Protein AF-W1W8P6-F1 (afdb_monomer)

Secondary structure (DSSP, 8-state):
-HHHHHHHHHHHHHHHHTT-SEEEEEEEEEEEE-TTT-EEEEEEEEEEE--

pLDDT: mean 90.19, std 9.71, range [55.81, 97.62]

Foldseek 3Di:
DPQVVVQVVVVVVVLVVVVFPDWPPKDWDWDFDDDPPGDIHIHIDTDGHHD

Structure (mmCIF, N/CA/C/O backbone):
data_AF-W1W8P6-F1
#
_entry.id   AF-W1W8P6-F1
#
loop_
_atom_site.group_PD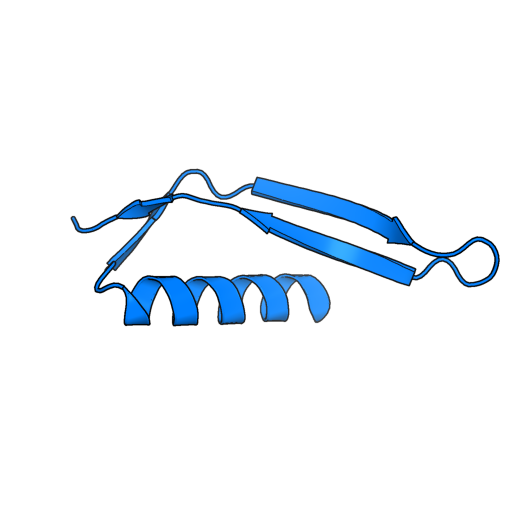B
_atom_site.id
_atom_site.type_symbol
_atom_site.label_atom_id
_atom_site.label_alt_id
_atom_site.label_comp_id
_atom_site.label_asym_id
_atom_site.label_entity_id
_atom_site.label_seq_id
_atom_site.pdbx_PDB_ins_code
_atom_site.Cartn_x
_atom_site.Cartn_y
_atom_site.Cartn_z
_atom_site.occupancy
_atom_site.B_iso_or_equiv
_atom_site.auth_seq_id
_atom_site.auth_comp_id
_atom_site.auth_asym_id
_atom_site.auth_atom_id
_atom_site.pdbx_PDB_model_num
ATOM 1 N N . MET A 1 1 ? 15.887 -6.186 -5.126 1.00 55.81 1 MET A N 1
ATOM 2 C CA . MET A 1 1 ? 14.567 -6.018 -4.462 1.00 55.81 1 MET A CA 1
ATOM 3 C C . MET A 1 1 ? 14.616 -5.059 -3.252 1.00 55.81 1 MET A C 1
ATOM 5 O O . MET A 1 1 ? 13.826 -5.204 -2.329 1.00 55.81 1 MET A O 1
ATOM 9 N N . SER A 1 2 ? 15.495 -4.049 -3.232 1.00 82.81 2 SER A N 1
ATOM 10 C CA . SER A 1 2 ? 15.732 -3.192 -2.051 1.00 82.81 2 SER A CA 1
ATOM 11 C C . SER A 1 2 ? 14.808 -1.969 -1.962 1.00 82.81 2 SER A C 1
ATOM 13 O O . SER A 1 2 ? 14.271 -1.702 -0.892 1.00 82.81 2 SER A O 1
ATOM 15 N N . ALA A 1 3 ? 14.552 -1.269 -3.074 1.00 87.38 3 ALA A N 1
ATOM 16 C CA . ALA A 1 3 ? 13.804 -0.002 -3.074 1.00 87.38 3 ALA A CA 1
ATOM 17 C C . ALA A 1 3 ? 12.357 -0.130 -2.561 1.00 87.38 3 ALA A C 1
ATOM 19 O O . ALA A 1 3 ? 11.910 0.670 -1.747 1.00 87.38 3 ALA A O 1
ATOM 20 N N . ARG A 1 4 ? 11.637 -1.185 -2.969 1.00 90.44 4 ARG A N 1
ATOM 21 C CA . ARG A 1 4 ? 10.266 -1.442 -2.491 1.00 90.44 4 ARG A CA 1
ATOM 22 C C . ARG A 1 4 ? 10.222 -1.693 -0.983 1.00 90.44 4 ARG A C 1
ATOM 24 O O . ARG A 1 4 ? 9.317 -1.215 -0.309 1.00 90.44 4 ARG A O 1
ATOM 31 N N . LYS A 1 5 ? 11.179 -2.471 -0.471 1.00 92.88 5 LYS A N 1
ATOM 32 C CA . LYS A 1 5 ? 11.263 -2.784 0.956 1.00 92.88 5 LYS A CA 1
ATOM 33 C C . LYS A 1 5 ? 11.605 -1.533 1.763 1.00 92.88 5 LYS A C 1
ATOM 35 O O . LYS A 1 5 ? 10.921 -1.266 2.737 1.00 92.88 5 LYS A O 1
ATOM 40 N N . ALA A 1 6 ? 12.564 -0.733 1.299 1.00 93.56 6 ALA A N 1
ATOM 41 C CA . ALA A 1 6 ? 12.901 0.542 1.925 1.00 93.56 6 ALA A CA 1
ATOM 42 C C . ALA A 1 6 ? 11.692 1.493 1.995 1.00 93.56 6 ALA A C 1
ATOM 44 O O . ALA A 1 6 ? 11.412 2.041 3.056 1.00 93.56 6 ALA A O 1
ATOM 45 N N . ALA A 1 7 ? 10.926 1.619 0.905 1.00 94.12 7 ALA A N 1
ATOM 46 C CA . ALA A 1 7 ? 9.726 2.457 0.871 1.00 94.12 7 ALA A CA 1
ATOM 47 C C . ALA A 1 7 ? 8.646 1.982 1.867 1.00 94.12 7 ALA A C 1
ATOM 49 O O . ALA A 1 7 ? 8.066 2.787 2.596 1.00 94.12 7 ALA A O 1
ATOM 50 N N . LEU A 1 8 ? 8.415 0.666 1.951 1.00 94.81 8 LEU A N 1
ATOM 51 C CA . LEU A 1 8 ? 7.502 0.072 2.933 1.00 94.81 8 LEU A CA 1
ATOM 52 C C . LEU A 1 8 ? 7.973 0.272 4.376 1.00 94.81 8 LEU A C 1
ATOM 54 O O . LEU A 1 8 ? 7.160 0.599 5.241 1.00 94.81 8 LEU A O 1
ATOM 58 N N . ASP A 1 9 ? 9.264 0.068 4.634 1.00 95.25 9 ASP A N 1
ATOM 59 C CA . ASP A 1 9 ? 9.854 0.192 5.965 1.00 95.25 9 ASP A CA 1
ATOM 60 C C . ASP A 1 9 ? 9.759 1.660 6.444 1.00 95.25 9 ASP A C 1
ATOM 62 O O . ASP A 1 9 ? 9.327 1.913 7.571 1.00 95.25 9 ASP A O 1
ATOM 66 N N . GLU A 1 10 ? 10.029 2.639 5.570 1.00 95.44 10 GLU A N 1
ATOM 67 C CA . GLU A 1 10 ? 9.807 4.065 5.860 1.00 95.44 10 GLU A CA 1
ATOM 68 C C . GLU A 1 10 ? 8.335 4.396 6.132 1.00 95.44 10 GLU A C 1
ATOM 70 O O . GLU A 1 10 ? 8.021 5.076 7.112 1.00 95.44 10 GLU A O 1
ATOM 75 N N . MET A 1 11 ? 7.420 3.931 5.278 1.00 96.25 11 MET A N 1
ATOM 76 C CA . MET A 1 11 ? 5.988 4.187 5.439 1.00 96.25 11 MET A CA 1
ATOM 77 C C . MET A 1 11 ? 5.464 3.600 6.757 1.00 96.25 11 MET A C 1
ATOM 79 O O . MET A 1 11 ? 4.707 4.260 7.470 1.00 96.25 11 MET A O 1
ATOM 83 N N . SER A 1 12 ? 5.924 2.402 7.120 1.00 96.12 12 SER A N 1
ATOM 84 C CA . SER A 1 12 ? 5.561 1.727 8.370 1.00 96.12 12 SER A CA 1
ATOM 85 C C . SER A 1 12 ? 6.082 2.482 9.591 1.00 96.12 12 SER A C 1
ATOM 87 O O . SER A 1 12 ? 5.335 2.699 10.545 1.00 96.12 12 SER A O 1
ATOM 89 N N . GLN A 1 13 ? 7.333 2.956 9.556 1.00 97.19 13 GLN A N 1
ATOM 90 C CA . GLN A 1 13 ? 7.881 3.789 10.630 1.00 97.19 13 GLN A CA 1
ATOM 91 C C . GLN A 1 13 ? 7.099 5.094 10.804 1.00 97.19 13 GLN A C 1
ATOM 93 O O . GLN A 1 13 ? 6.854 5.516 11.934 1.00 97.19 13 GLN A O 1
ATOM 98 N N . ARG A 1 14 ? 6.696 5.742 9.704 1.00 96.38 14 ARG A N 1
ATOM 99 C CA . ARG A 1 14 ? 5.882 6.966 9.755 1.00 96.38 14 ARG A CA 1
ATOM 100 C C . ARG A 1 14 ? 4.499 6.692 10.344 1.00 96.38 14 ARG A C 1
ATOM 102 O O . ARG A 1 14 ? 4.094 7.408 11.252 1.00 96.38 14 ARG A O 1
ATOM 109 N N . ALA A 1 15 ? 3.819 5.638 9.897 1.00 97.12 15 ALA A N 1
ATOM 110 C CA . ALA A 1 15 ? 2.511 5.253 10.428 1.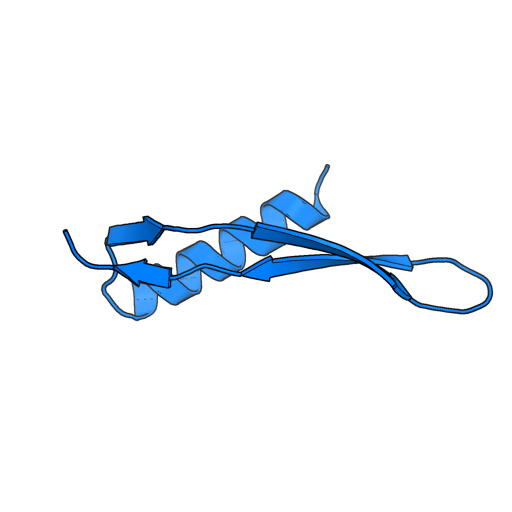00 97.12 15 ALA A CA 1
ATOM 111 C C . ALA A 1 15 ? 2.578 4.909 11.927 1.00 97.12 15 ALA A C 1
ATOM 113 O O . ALA A 1 15 ? 1.762 5.394 12.707 1.00 97.12 15 ALA A O 1
ATOM 114 N N . SER A 1 16 ? 3.603 4.165 12.353 1.00 96.19 16 SER A N 1
ATOM 115 C CA . SER A 1 16 ? 3.817 3.842 13.769 1.00 96.19 16 SER A CA 1
ATOM 116 C C . SER A 1 16 ? 4.044 5.095 14.624 1.00 96.19 16 SER A C 1
ATOM 118 O O . SER A 1 16 ? 3.459 5.213 15.698 1.00 96.19 16 SER A O 1
ATOM 120 N N . LYS A 1 17 ? 4.808 6.083 14.131 1.00 97.31 17 LYS A N 1
ATOM 121 C CA . LYS A 1 17 ? 4.982 7.386 14.806 1.00 97.31 17 LYS A CA 1
ATOM 122 C C . LYS A 1 17 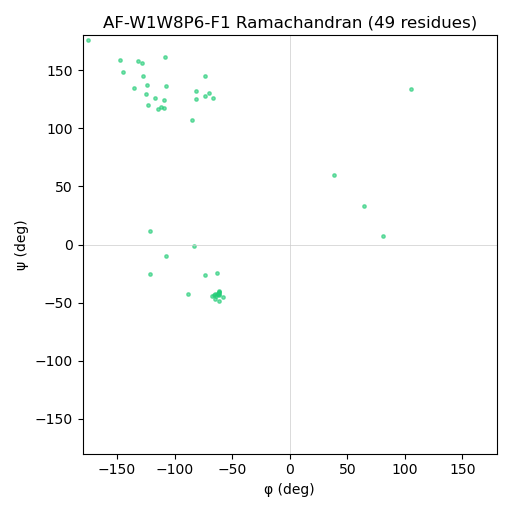? 3.679 8.182 14.935 1.00 97.31 17 LYS A C 1
ATOM 124 O O . LYS A 1 17 ? 3.571 9.010 15.831 1.00 97.31 17 LYS A O 1
ATOM 129 N N . MET A 1 18 ? 2.703 7.935 14.061 1.00 96.06 18 MET A N 1
ATOM 130 C CA . MET A 1 18 ? 1.359 8.521 14.138 1.00 96.06 18 MET A CA 1
ATOM 131 C C . MET A 1 18 ? 0.425 7.751 15.089 1.00 96.06 18 MET A C 1
ATOM 133 O O . MET A 1 18 ? -0.722 8.150 15.256 1.00 96.06 18 MET A O 1
ATOM 137 N N . GLY A 1 19 ? 0.889 6.654 15.702 1.00 96.25 19 GLY A N 1
ATOM 138 C CA . GLY A 1 19 ? 0.080 5.790 16.565 1.00 96.25 19 GLY A CA 1
ATOM 139 C C . GLY A 1 19 ? -0.788 4.780 15.810 1.00 96.25 19 GLY A C 1
ATOM 140 O O . GLY A 1 19 ? -1.599 4.102 16.431 1.00 96.25 19 GLY A O 1
ATOM 141 N N . ALA A 1 20 ? -0.626 4.660 14.489 1.00 97.56 20 ALA A N 1
ATOM 142 C CA . ALA A 1 20 ? -1.348 3.675 13.693 1.00 97.56 20 ALA A CA 1
ATOM 143 C C . ALA A 1 20 ? -0.807 2.258 13.927 1.00 97.56 20 ALA A C 1
ATOM 145 O O . ALA A 1 20 ? 0.401 2.060 14.084 1.00 97.56 20 ALA A O 1
ATOM 146 N N . ASN A 1 21 ? -1.701 1.268 13.894 1.00 95.19 21 ASN A N 1
ATOM 147 C CA . ASN A 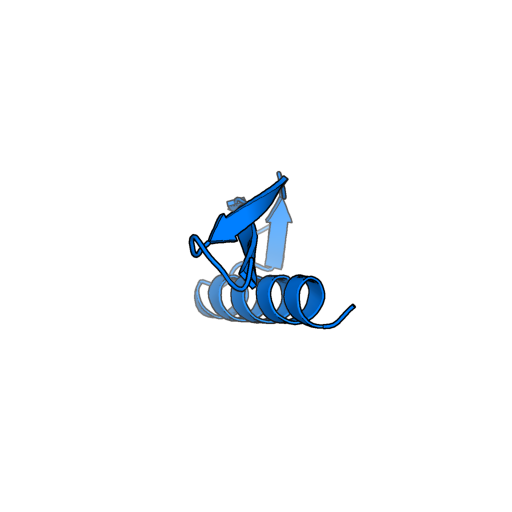1 21 ? -1.365 -0.155 14.017 1.00 95.19 21 ASN A CA 1
ATOM 148 C C . ASN A 1 21 ? -1.492 -0.920 12.689 1.00 95.19 21 ASN A C 1
ATOM 150 O O . ASN A 1 21 ? -1.027 -2.055 12.591 1.00 95.19 21 ASN A O 1
ATOM 154 N N . ALA A 1 22 ? -2.060 -0.295 11.654 1.00 96.44 22 ALA A N 1
ATOM 155 C CA . ALA A 1 22 ? -2.130 -0.851 10.311 1.00 96.44 22 ALA A CA 1
ATOM 156 C C . ALA A 1 22 ? -2.068 0.242 9.231 1.00 96.44 22 ALA A C 1
ATOM 158 O O . ALA A 1 22 ? -2.370 1.412 9.473 1.00 96.44 22 ALA A O 1
ATOM 159 N N . ILE A 1 23 ? -1.690 -0.160 8.014 1.00 97.06 23 ILE A N 1
ATOM 160 C CA . ILE A 1 23 ? -1.790 0.663 6.804 1.00 97.06 23 ILE A CA 1
ATOM 161 C C . ILE A 1 23 ? -2.641 -0.104 5.795 1.00 97.06 23 ILE A C 1
ATOM 163 O O . ILE A 1 23 ? -2.279 -1.209 5.388 1.00 97.06 23 ILE A O 1
ATOM 167 N N . ILE A 1 24 ? -3.760 0.483 5.385 1.00 96.81 24 ILE A N 1
ATOM 168 C CA . ILE A 1 24 ? -4.693 -0.107 4.419 1.00 96.81 24 ILE A CA 1
ATOM 169 C C . ILE A 1 24 ? -4.635 0.627 3.079 1.00 96.81 24 ILE A C 1
ATOM 171 O O . ILE A 1 24 ? -4.139 1.749 2.989 1.00 96.81 24 ILE A O 1
ATOM 175 N N . GLY A 1 25 ? -5.130 -0.017 2.019 1.00 95.81 25 GLY A N 1
ATOM 176 C CA . GLY A 1 25 ? -5.173 0.591 0.685 1.00 95.81 25 GLY A CA 1
ATOM 177 C C . GLY A 1 25 ? -3.789 0.873 0.093 1.00 95.81 25 GLY A C 1
ATOM 178 O O . GLY A 1 25 ? -3.614 1.863 -0.615 1.00 95.81 25 GLY A O 1
ATOM 179 N N . VAL A 1 26 ? -2.794 0.034 0.407 1.00 96.12 26 VAL A N 1
ATOM 180 C CA . VAL A 1 26 ? -1.423 0.226 -0.078 1.00 96.12 26 VAL A CA 1
ATOM 181 C C . VAL A 1 26 ? -1.366 0.050 -1.594 1.00 96.12 26 VAL A C 1
ATOM 183 O O . VAL A 1 26 ? -1.738 -0.997 -2.122 1.00 96.12 26 VAL A O 1
ATOM 186 N N . SER A 1 27 ? -0.830 1.048 -2.288 1.00 95.19 27 SER A N 1
ATOM 187 C CA . SER A 1 27 ? -0.531 0.991 -3.720 1.00 95.19 27 SER A CA 1
ATOM 188 C C . SER A 1 27 ? 0.910 1.403 -3.994 1.00 95.19 27 SER A C 1
ATOM 190 O O . SER A 1 27 ? 1.556 2.067 -3.179 1.00 95.19 27 SER A O 1
ATOM 192 N N . PHE A 1 28 ? 1.428 0.936 -5.130 1.00 93.44 28 PHE A N 1
ATOM 193 C CA . PHE A 1 28 ? 2.793 1.183 -5.572 1.00 93.44 28 PHE A CA 1
ATOM 194 C C . PHE A 1 28 ? 2.780 1.812 -6.951 1.00 93.44 28 PHE A C 1
ATOM 196 O O . PHE A 1 28 ? 2.070 1.348 -7.842 1.00 93.44 28 PHE A O 1
ATOM 203 N N . GLN A 1 29 ? 3.633 2.809 -7.130 1.00 92.25 29 GLN A N 1
ATOM 204 C CA . GLN A 1 29 ? 3.881 3.427 -8.414 1.00 92.25 29 GLN A CA 1
ATOM 205 C C . GLN A 1 29 ? 5.372 3.366 -8.721 1.00 92.25 29 GLN A C 1
ATOM 207 O O . GLN A 1 29 ? 6.215 3.722 -7.897 1.00 92.25 29 GLN A O 1
ATOM 212 N N . TYR A 1 30 ? 5.685 2.879 -9.915 1.00 90.19 30 TYR A N 1
ATOM 213 C CA . TYR A 1 30 ? 7.039 2.795 -10.434 1.00 90.19 30 TYR A CA 1
ATOM 214 C C . TYR A 1 30 ? 7.172 3.830 -11.537 1.00 90.19 30 TYR A C 1
ATOM 216 O O . TYR A 1 30 ? 6.385 3.831 -12.482 1.00 90.19 30 TYR A O 1
ATOM 224 N N . SER A 1 31 ? 8.153 4.711 -11.419 1.00 87.69 31 SER A N 1
ATOM 225 C CA . SER A 1 31 ? 8.415 5.731 -12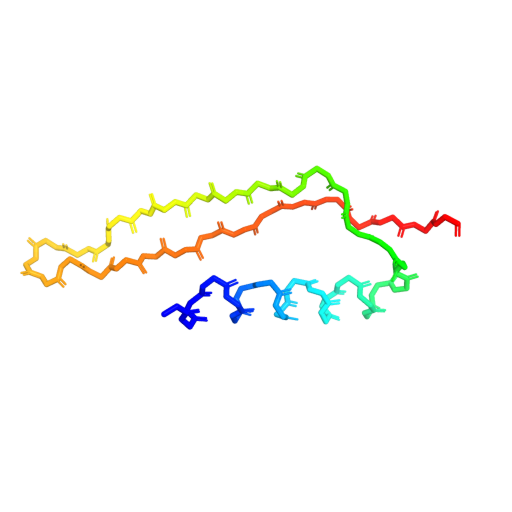.428 1.00 87.69 31 SER A CA 1
ATOM 226 C C . SER A 1 31 ? 9.903 5.804 -12.703 1.00 87.69 31 SER A C 1
ATOM 228 O O . SER A 1 31 ? 10.7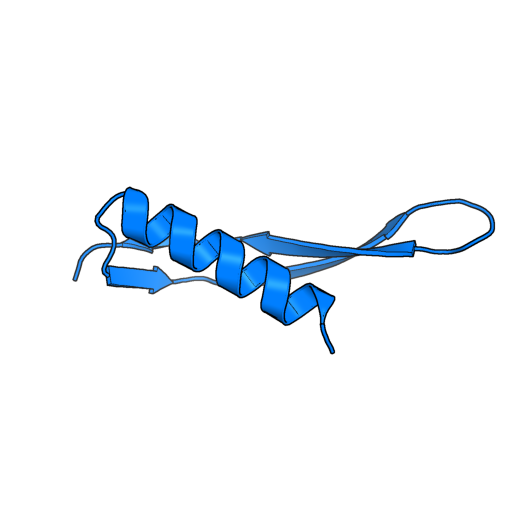13 5.832 -11.779 1.00 87.69 31 SER A O 1
ATOM 230 N N . THR A 1 32 ? 10.269 5.855 -13.974 1.00 85.94 32 THR A N 1
ATOM 231 C CA . THR A 1 32 ? 11.647 6.084 -14.398 1.00 85.94 32 THR A CA 1
ATOM 232 C C . THR A 1 32 ? 11.953 7.573 -14.346 1.00 85.94 32 THR A C 1
ATOM 234 O O . THR A 1 32 ? 11.241 8.375 -14.949 1.00 85.94 32 THR A O 1
ATOM 237 N N . VAL A 1 33 ? 13.010 7.942 -13.631 1.00 81.62 33 VAL A N 1
ATOM 238 C CA . VAL A 1 33 ? 13.465 9.322 -13.469 1.00 81.62 33 VAL A CA 1
ATOM 239 C C . VAL A 1 33 ? 14.859 9.446 -14.089 1.00 81.62 33 VAL A C 1
ATOM 241 O O . VAL A 1 33 ? 15.768 8.689 -13.747 1.00 81.62 33 VAL A O 1
ATOM 244 N N . GLY A 1 34 ? 15.027 10.406 -15.003 1.00 74.31 34 GLY A N 1
ATOM 245 C CA . GLY A 1 34 ? 16.297 10.706 -15.679 1.00 74.31 34 GLY A CA 1
ATOM 246 C C . GLY A 1 34 ? 16.359 10.219 -17.132 1.00 74.31 34 GLY A C 1
ATOM 247 O O . GLY A 1 34 ? 15.997 9.084 -17.429 1.00 74.31 34 GLY A O 1
ATOM 248 N N . ALA A 1 35 ? 16.829 11.095 -18.027 1.00 66.50 35 ALA A N 1
ATOM 249 C CA . ALA A 1 35 ? 16.813 10.895 -19.480 1.00 66.50 35 ALA A CA 1
ATOM 250 C C . ALA A 1 35 ? 17.839 9.868 -20.000 1.00 66.50 35 ALA A C 1
ATOM 252 O O . ALA A 1 35 ? 17.597 9.267 -21.039 1.00 66.50 35 ALA A O 1
ATOM 253 N N . GLU A 1 36 ? 18.952 9.642 -19.289 1.00 67.25 36 GLU A N 1
ATOM 254 C CA . GLU A 1 36 ? 20.065 8.821 -19.812 1.00 67.25 36 GLU A CA 1
ATOM 255 C C . GLU A 1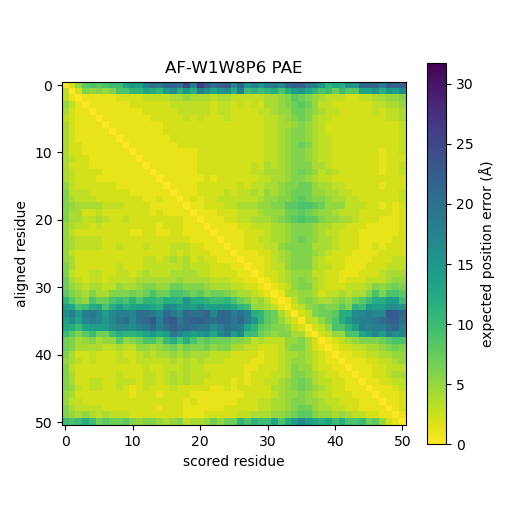 36 ? 20.428 7.592 -18.963 1.00 67.25 36 GLU A C 1
ATOM 257 O O . GLU A 1 36 ? 20.914 6.611 -19.510 1.00 67.25 36 GLU A O 1
ATOM 262 N N . ASN A 1 37 ? 20.153 7.588 -17.651 1.00 65.56 37 ASN A N 1
ATOM 263 C CA . ASN A 1 37 ? 20.505 6.474 -16.746 1.00 65.56 37 ASN A CA 1
ATOM 264 C C . ASN A 1 37 ? 19.304 5.849 -16.012 1.00 65.56 37 ASN A C 1
ATOM 266 O O . ASN A 1 37 ? 19.495 5.074 -15.077 1.00 65.56 37 ASN A O 1
ATOM 270 N N . GLY A 1 38 ? 18.077 6.191 -16.430 1.00 71.19 38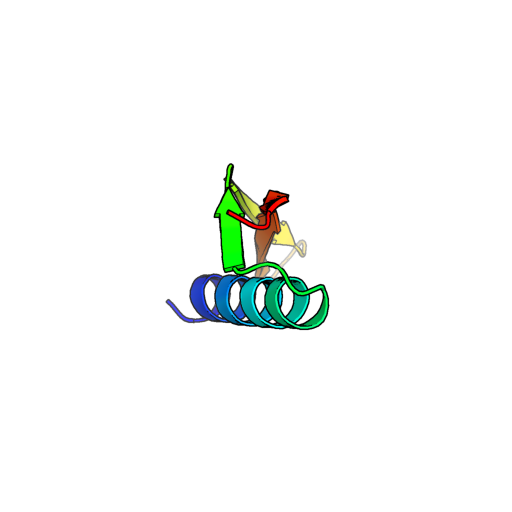 GLY A N 1
ATOM 271 C CA . GLY A 1 38 ? 16.828 5.507 -16.071 1.00 71.19 38 GLY A CA 1
ATOM 272 C C . GLY A 1 38 ? 16.743 5.006 -14.626 1.00 71.19 38 GLY A C 1
ATOM 273 O O . GLY A 1 38 ? 16.594 3.805 -14.402 1.00 71.19 38 GLY A O 1
ATOM 274 N N . MET A 1 39 ? 16.843 5.895 -13.634 1.00 82.75 39 MET A N 1
ATOM 275 C CA . MET A 1 39 ? 16.692 5.483 -12.237 1.00 82.75 39 MET A CA 1
ATOM 276 C C . MET A 1 39 ? 15.235 5.116 -11.965 1.00 82.75 39 MET A C 1
ATOM 278 O O . MET A 1 39 ? 14.321 5.880 -12.271 1.00 82.75 39 MET A O 1
ATOM 282 N N . LEU A 1 40 ? 15.003 3.950 -11.367 1.00 84.31 40 LEU A N 1
ATOM 283 C CA . LEU A 1 40 ? 13.660 3.514 -11.004 1.00 84.31 40 LEU A CA 1
ATOM 284 C C . LEU A 1 40 ? 13.271 4.100 -9.642 1.00 84.31 40 LEU A C 1
ATOM 286 O O . LEU A 1 40 ? 13.752 3.647 -8.602 1.00 84.31 40 LEU A O 1
ATOM 290 N N . MET A 1 41 ? 12.374 5.081 -9.645 1.00 88.94 41 MET A N 1
ATOM 291 C CA . MET A 1 41 ? 11.720 5.558 -8.434 1.00 88.94 41 MET A CA 1
ATOM 292 C C . MET A 1 41 ? 10.554 4.632 -8.090 1.00 88.94 41 MET A C 1
ATOM 294 O O . MET A 1 41 ? 9.735 4.292 -8.947 1.00 88.94 41 MET A O 1
ATOM 298 N N . VAL A 1 42 ? 10.493 4.232 -6.821 1.00 90.75 42 VAL A N 1
ATOM 299 C CA . VAL A 1 42 ? 9.387 3.457 -6.261 1.00 90.75 42 VAL A CA 1
ATOM 300 C C . VAL A 1 42 ? 8.688 4.325 -5.231 1.00 90.75 42 VAL A C 1
ATOM 302 O O . VAL A 1 42 ? 9.279 4.680 -4.214 1.00 90.75 42 VAL A O 1
ATOM 305 N N . THR A 1 43 ? 7.429 4.641 -5.488 1.00 92.44 43 THR A N 1
ATOM 306 C CA . THR A 1 43 ? 6.560 5.366 -4.564 1.00 92.44 43 THR A CA 1
ATOM 307 C C . THR A 1 43 ? 5.531 4.397 -4.001 1.00 92.44 43 THR A C 1
ATOM 309 O O . THR A 1 43 ? 4.986 3.572 -4.734 1.00 92.44 43 THR A O 1
ATOM 312 N N . CYS A 1 44 ? 5.280 4.473 -2.696 1.00 94.62 44 CYS A N 1
ATOM 313 C CA . CYS A 1 44 ? 4.189 3.754 -2.053 1.00 94.62 44 CYS A CA 1
ATOM 314 C C . CYS A 1 44 ? 3.323 4.709 -1.239 1.00 94.62 44 CYS A C 1
ATOM 316 O O . CYS A 1 44 ? 3.819 5.654 -0.623 1.00 94.62 44 CYS A O 1
ATOM 318 N N . ASN A 1 45 ? 2.030 4.427 -1.221 1.00 95.19 45 ASN A N 1
ATOM 319 C CA . ASN A 1 45 ? 1.018 5.256 -0.589 1.00 95.19 45 ASN A CA 1
ATOM 320 C C . ASN A 1 45 ? -0.070 4.358 -0.000 1.00 95.19 45 ASN A C 1
ATOM 322 O O . ASN A 1 45 ? -0.337 3.280 -0.527 1.00 95.19 45 ASN A O 1
ATOM 326 N N . GLY A 1 46 ? -0.673 4.795 1.102 1.00 96.25 46 GLY A N 1
ATOM 327 C CA . GLY A 1 46 ? -1.693 4.058 1.845 1.00 96.25 46 GLY A CA 1
ATOM 328 C C . GLY A 1 46 ? -2.250 4.893 2.998 1.00 96.25 46 GLY A C 1
ATOM 329 O O . GLY A 1 46 ? -1.779 6.003 3.253 1.00 96.25 46 GLY A O 1
ATOM 330 N N . THR A 1 47 ? -3.250 4.360 3.693 1.00 97.44 47 THR A N 1
ATOM 331 C CA . THR A 1 47 ? -3.944 5.035 4.796 1.00 97.44 47 THR A CA 1
ATOM 332 C C . THR A 1 47 ? -3.575 4.386 6.121 1.00 97.44 47 THR A C 1
ATOM 334 O O . THR A 1 47 ? -3.858 3.209 6.337 1.00 97.44 47 THR A O 1
ATOM 337 N N . ALA A 1 48 ? -2.949 5.156 7.008 1.00 97.62 48 ALA A N 1
ATOM 338 C CA . ALA A 1 48 ? -2.643 4.732 8.367 1.00 97.62 48 ALA A CA 1
ATOM 339 C C . ALA A 1 48 ? -3.927 4.722 9.215 1.00 97.62 48 ALA A C 1
ATOM 341 O O . ALA A 1 48 ? -4.649 5.719 9.247 1.00 97.62 48 ALA A O 1
ATOM 342 N N . VAL A 1 49 ? -4.215 3.603 9.879 1.00 96.81 49 V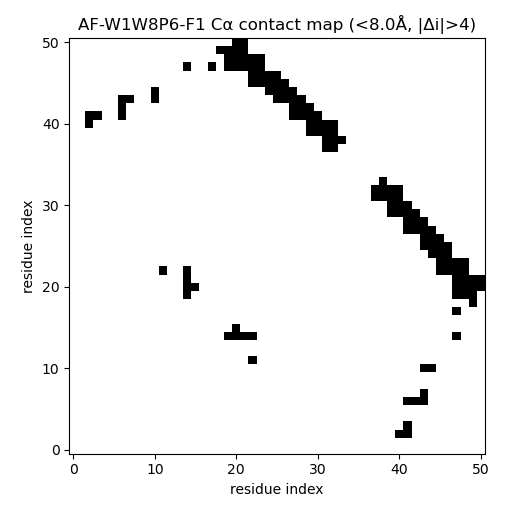AL A N 1
ATOM 343 C CA . VAL A 1 49 ? -5.423 3.408 10.694 1.00 96.81 49 VAL A CA 1
ATOM 344 C C . VAL A 1 49 ? -5.082 2.825 12.064 1.00 96.81 49 VAL A C 1
ATOM 346 O O . VAL A 1 49 ? -4.033 2.204 12.249 1.00 96.81 49 VAL A O 1
ATOM 349 N N . VAL A 1 50 ? -5.990 3.033 13.016 1.00 96.56 50 VAL A N 1
ATOM 350 C CA . VAL A 1 50 ? -6.000 2.357 14.316 1.00 96.56 50 VAL A CA 1
ATOM 351 C C . VAL A 1 50 ? -7.222 1.451 14.333 1.00 96.56 50 VAL A C 1
ATOM 353 O O . VAL A 1 50 ? -8.341 1.943 14.189 1.00 96.56 50 VAL A O 1
ATOM 356 N N . VAL A 1 51 ? -6.994 0.147 14.455 1.00 88.62 51 VAL A N 1
ATOM 357 C CA . VAL A 1 51 ? -8.042 -0.865 14.660 1.00 88.62 51 VAL A CA 1
ATOM 358 C C . VAL A 1 51 ? -8.119 -1.337 16.099 1.00 88.62 51 VAL A C 1
ATOM 360 O O . VAL A 1 51 ? -7.051 -1.354 16.755 1.00 88.62 51 VAL A O 1
#

Mean predicted aligned error: 4.48 Å

Sequence (51 aa):
MSARKAALDEMSQRASKMGANAIIGVSFQYSTVGAENGMLMVTCNGTAVVV

Radius of gyration: 13.13 Å; Cα contacts (8 Å, |Δi|>4): 70; chains: 1; bounding box: 28×17×36 Å

Solvent-accessible surface area (backbone atoms only — not comparable to full-atom values): 3142 Å² total; per-residue (Å²): 129,59,62,65,52,52,43,50,54,52,52,50,54,53,30,44,77,71,67,26,80,46,69,46,80,71,47,76,47,79,44,75,48,64,97,85,76,58,42,76,46,64,48,72,51,62,46,65,37,74,130